Protein AF-A0A835LVL7-F1 (afdb_monomer_lite)

Radius of gyration: 18.54 Å; chains: 1; bounding box: 40×25×51 Å

Organism: NCBI:txid261450

InterPro domains:
  IPR001353 Proteasome, subunit alpha/beta [PF00227] (37-84)
  IPR023333 Proteasome B-type subunit [PTHR32194] (37-90)
  IPR029055 Nucleophile aminohydrolases, N-terminal [G3DSA:3.60.20.10] (34-91)
  IPR029055 Nucleophile aminohydrolases, N-terminal [SSF56235] (37-112)

pLDDT: mean 74.03, std 12.4, range [44.97, 89.38]

Foldseek 3Di:
DLVVQDQADPVRLVVVLVVCVVVVVVVVNVVNVVLVVLADDDDDQQWADDVVHTPTRGHDQWADDDVFKIKGWDDHPPPPVPVVDDFQTWMWIWGAGSVGIWIWIQGRVGDIDTPD

Structure (mmCIF, N/CA/C/O backbone):
data_AF-A0A835LVL7-F1
#
_entry.id   AF-A0A835LVL7-F1
#
loop_
_atom_site.group_PDB
_atom_site.id
_atom_site.type_symbol
_atom_site.label_atom_id
_atom_site.label_alt_id
_atom_site.label_comp_id
_atom_site.label_asym_id
_atom_site.label_entity_id
_atom_site.label_seq_id
_atom_site.pdbx_PDB_ins_code
_atom_site.Cartn_x
_atom_site.Cartn_y
_atom_site.Cartn_z
_atom_site.occupancy
_atom_site.B_iso_or_equiv
_atom_site.auth_seq_id
_atom_site.auth_comp_id
_atom_site.auth_asym_id
_atom_site.auth_atom_id
_atom_site.pdbx_PDB_model_num
ATOM 1 N N . MET A 1 1 ? -15.060 -4.850 17.312 1.00 51.06 1 MET A N 1
ATOM 2 C CA . MET A 1 1 ? -14.789 -4.374 15.937 1.00 51.06 1 MET A CA 1
ATOM 3 C C . MET A 1 1 ? -13.285 -4.304 15.702 1.00 51.06 1 MET A C 1
ATOM 5 O O . MET A 1 1 ? -12.775 -5.194 15.043 1.00 51.06 1 MET A O 1
ATOM 9 N N . VAL A 1 2 ? -12.563 -3.386 16.357 1.00 44.97 2 VAL A N 1
ATOM 10 C CA . VAL A 1 2 ? -11.089 -3.290 16.269 1.00 44.97 2 VAL A CA 1
ATOM 11 C C . VAL A 1 2 ? -10.389 -4.497 16.924 1.00 44.97 2 VAL A C 1
ATOM 13 O O . VAL A 1 2 ? -9.583 -5.159 16.284 1.00 44.97 2 VAL A O 1
ATOM 16 N N . GLY A 1 3 ? -10.807 -4.909 18.129 1.00 45.88 3 GLY A N 1
ATOM 17 C CA . GLY A 1 3 ? -10.264 -6.098 18.819 1.00 45.88 3 GLY A CA 1
ATOM 18 C C . GLY A 1 3 ? -10.667 -7.472 18.251 1.00 45.88 3 GLY A C 1
ATOM 19 O O . GLY A 1 3 ? -10.288 -8.491 18.812 1.00 45.88 3 GLY A O 1
ATOM 20 N N . LEU A 1 4 ? -11.449 -7.516 17.164 1.00 53.50 4 LEU A N 1
ATOM 21 C CA . LEU A 1 4 ? -11.852 -8.757 16.474 1.00 53.50 4 LEU A CA 1
ATOM 22 C C . LEU A 1 4 ? -11.203 -8.889 15.084 1.00 53.50 4 LEU A C 1
ATOM 24 O O . LEU A 1 4 ? -11.579 -9.771 14.319 1.00 53.50 4 LEU A O 1
ATOM 28 N N . GLY A 1 5 ? -10.274 -7.994 14.728 1.00 51.44 5 GLY A N 1
ATOM 29 C CA . GLY A 1 5 ? -9.622 -8.001 13.415 1.00 51.44 5 GLY A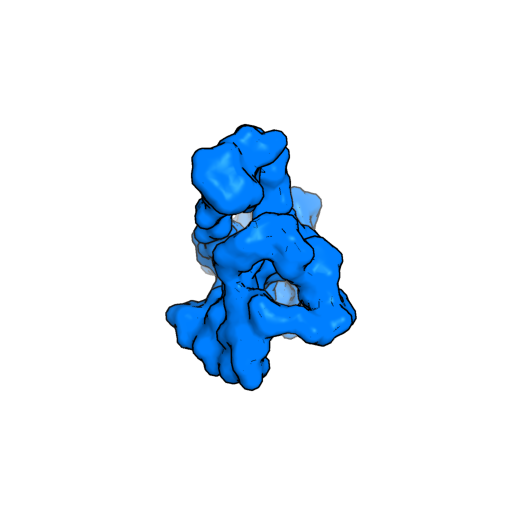 CA 1
ATOM 30 C C . GLY A 1 5 ? -10.497 -7.496 12.259 1.00 51.44 5 GLY A C 1
ATOM 31 O O . GLY A 1 5 ? -10.089 -7.571 11.104 1.00 51.44 5 GLY A O 1
ATOM 32 N N . VAL A 1 6 ? -11.698 -6.978 12.539 1.00 56.41 6 VAL A N 1
ATOM 33 C CA . VAL A 1 6 ? -12.633 -6.494 11.514 1.00 56.41 6 VAL A CA 1
ATOM 34 C C . VAL A 1 6 ? -12.394 -5.006 11.288 1.00 56.41 6 VAL A C 1
ATOM 36 O O . VAL A 1 6 ? -12.772 -4.178 12.124 1.00 56.41 6 VAL A O 1
ATOM 39 N N . LYS A 1 7 ? -11.765 -4.663 10.157 1.00 59.47 7 LYS A N 1
ATOM 40 C CA . LYS A 1 7 ? -11.479 -3.269 9.813 1.00 59.47 7 LYS A CA 1
ATOM 41 C C . LYS A 1 7 ? -12.767 -2.555 9.376 1.00 59.47 7 LYS A C 1
ATOM 43 O O . LYS A 1 7 ? -13.437 -3.037 8.461 1.00 59.47 7 LYS A O 1
ATOM 48 N N . PRO A 1 8 ? -13.129 -1.427 10.009 1.00 67.06 8 PRO A N 1
ATOM 49 C CA . PRO A 1 8 ? -14.250 -0.610 9.570 1.00 67.06 8 PRO A CA 1
ATOM 50 C C . PRO A 1 8 ? -14.043 -0.132 8.126 1.00 67.06 8 PRO A C 1
ATOM 52 O O . PRO A 1 8 ? -12.933 0.245 7.748 1.00 67.06 8 PRO A O 1
ATOM 55 N N . ASP A 1 9 ? -15.102 -0.138 7.321 1.00 69.69 9 ASP A N 1
ATOM 56 C CA . ASP A 1 9 ? -15.105 0.465 5.991 1.00 69.69 9 ASP A CA 1
ATOM 57 C C . ASP A 1 9 ? -15.680 1.893 6.038 1.00 69.69 9 ASP A C 1
ATOM 59 O O . ASP A 1 9 ? -16.065 2.408 7.093 1.00 69.69 9 ASP A O 1
ATOM 63 N N . LYS A 1 10 ? -15.776 2.539 4.871 1.00 70.62 10 LYS A N 1
ATOM 64 C CA . LYS A 1 10 ? -16.328 3.896 4.717 1.00 70.62 10 LYS A CA 1
ATOM 65 C C . LYS A 1 10 ? -17.759 4.081 5.262 1.00 70.62 10 LYS A C 1
ATOM 67 O O . LYS A 1 10 ? -18.168 5.218 5.473 1.00 70.62 10 LYS A O 1
ATOM 72 N N . PHE A 1 11 ? -18.516 3.006 5.477 1.00 75.06 11 PHE A N 1
ATOM 73 C CA . PHE A 1 11 ? -19.856 2.996 6.076 1.00 75.06 11 PHE A CA 1
ATOM 74 C C . PHE A 1 11 ? -19.830 2.616 7.564 1.00 75.06 11 PHE A C 1
ATOM 76 O O . PHE A 1 11 ? -20.657 3.091 8.352 1.00 75.06 11 PHE A O 1
ATOM 83 N N . THR A 1 12 ? -18.849 1.818 7.977 1.00 75.44 12 THR A N 1
ATOM 84 C CA . THR A 1 12 ? -18.642 1.453 9.377 1.00 75.44 12 THR A CA 1
ATOM 85 C C . THR A 1 12 ? -18.112 2.633 10.193 1.00 75.44 12 THR A C 1
ATOM 87 O O . THR A 1 12 ? -18.615 2.861 11.292 1.00 75.44 12 THR A O 1
ATOM 90 N N . TYR A 1 13 ? -17.173 3.435 9.670 1.00 75.00 13 TYR A N 1
ATOM 91 C CA . TYR A 1 13 ? -16.632 4.596 10.399 1.00 75.00 13 TYR A CA 1
ATOM 92 C C . TYR A 1 13 ? -17.716 5.607 10.825 1.00 75.00 13 TYR A C 1
ATOM 94 O O . TYR A 1 13 ? -17.771 5.918 12.015 1.00 75.00 13 TYR A O 1
ATOM 102 N N . PRO A 1 14 ? -18.634 6.073 9.947 1.00 83.00 14 PRO A N 1
ATOM 103 C CA . PRO A 1 14 ? -19.733 6.954 10.355 1.00 83.00 14 PRO A CA 1
ATOM 104 C C . PRO A 1 14 ? -20.609 6.359 11.460 1.00 83.00 14 PRO A C 1
ATOM 106 O O . PRO A 1 14 ? -20.990 7.058 12.397 1.00 83.00 14 PRO A O 1
ATOM 109 N N . SER A 1 15 ? -20.914 5.063 11.362 1.00 82.81 15 SER A N 1
ATOM 110 C CA . SER A 1 15 ? -21.731 4.341 12.343 1.00 82.81 15 SER A CA 1
ATOM 111 C C . SER A 1 15 ? -21.050 4.286 13.714 1.00 82.81 15 SER A C 1
ATOM 113 O O . SER A 1 15 ? -21.687 4.548 14.734 1.00 82.81 15 SER A O 1
ATOM 115 N N . VAL A 1 16 ? -19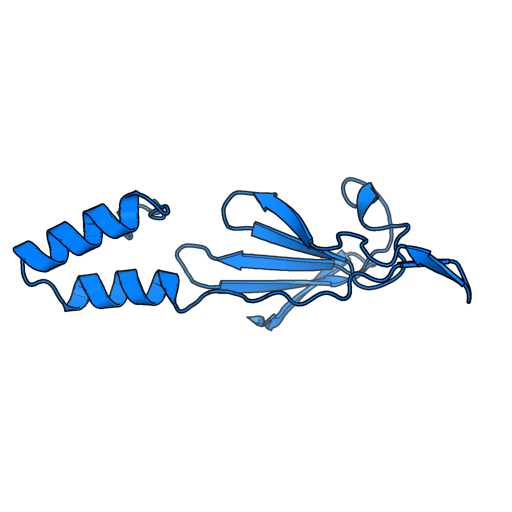.744 4.007 13.732 1.00 82.00 16 VAL A N 1
ATOM 116 C CA . VAL A 1 16 ? -18.928 3.963 14.952 1.00 82.00 16 VAL A CA 1
ATOM 117 C C . VAL A 1 16 ? -18.780 5.351 15.562 1.00 82.00 16 VAL A C 1
ATOM 119 O O . VAL A 1 16 ? -19.045 5.508 16.747 1.00 82.00 16 VAL A O 1
ATOM 122 N N . PHE A 1 17 ? -18.458 6.379 14.773 1.00 81.94 17 PHE A N 1
ATOM 123 C CA . PHE A 1 17 ? -18.361 7.749 15.284 1.00 81.94 17 PHE A CA 1
ATOM 124 C C . PHE A 1 17 ? -19.677 8.255 15.863 1.00 81.94 17 PHE A C 1
ATOM 126 O O . PHE A 1 17 ? -19.677 8.944 16.882 1.00 81.94 17 PHE A O 1
ATOM 133 N N . LYS A 1 18 ? -20.805 7.880 15.250 1.00 84.88 18 LYS A N 1
ATOM 134 C CA . LYS A 1 18 ? -22.128 8.203 15.781 1.00 84.88 18 LYS A CA 1
ATOM 135 C C . LYS A 1 18 ? -22.343 7.568 17.153 1.00 84.88 18 LYS A C 1
ATOM 137 O O . LYS A 1 18 ? -22.785 8.262 18.061 1.00 84.88 18 LYS A O 1
ATOM 142 N N . ALA A 1 19 ? -21.993 6.292 17.316 1.00 86.50 19 ALA A N 1
ATOM 143 C CA . ALA A 1 19 ? -22.063 5.609 18.606 1.00 86.50 19 ALA A CA 1
ATOM 144 C C . ALA A 1 19 ? -21.122 6.246 19.645 1.00 86.50 19 ALA A C 1
ATOM 146 O O . ALA A 1 19 ? -21.574 6.575 20.737 1.00 86.50 19 ALA A O 1
ATOM 147 N N . CYS A 1 20 ? -19.862 6.530 19.289 1.00 85.75 20 CYS A N 1
ATOM 148 C CA . CYS A 1 20 ? -18.913 7.211 20.180 1.00 85.75 20 CYS A CA 1
ATOM 149 C C . CYS A 1 20 ? -19.409 8.600 20.615 1.00 85.75 20 CYS A C 1
ATOM 151 O O . CYS A 1 20 ? -19.150 9.021 21.737 1.00 85.75 20 CYS A O 1
ATOM 153 N N . GLY A 1 21 ? -20.135 9.310 19.745 1.00 85.19 21 GLY A N 1
ATOM 154 C CA . GLY A 1 21 ? -20.752 10.596 20.071 1.00 85.19 21 GLY A CA 1
ATOM 155 C C . GLY A 1 21 ? -21.912 10.489 21.066 1.00 85.19 21 GLY A C 1
ATOM 156 O O . GLY A 1 21 ? -22.054 11.367 21.912 1.00 85.19 21 GLY A O 1
ATOM 157 N N . TYR A 1 22 ? -22.714 9.419 20.996 1.00 89.06 22 TYR A N 1
ATOM 158 C CA . TYR A 1 22 ? -23.795 9.158 21.958 1.00 89.06 22 TYR A CA 1
ATOM 159 C C . TYR A 1 22 ? -23.271 8.678 23.315 1.00 89.06 22 TYR A C 1
ATOM 161 O O . TYR A 1 22 ? -23.744 9.144 24.347 1.00 89.06 22 TYR A O 1
ATOM 169 N N . GLU A 1 23 ? -22.278 7.789 23.310 1.00 89.38 23 GLU A N 1
ATOM 170 C CA . GLU A 1 23 ? -21.672 7.222 24.523 1.00 89.38 23 GLU A CA 1
ATOM 171 C C . GLU A 1 23 ? -20.629 8.159 25.166 1.00 89.38 23 GLU A C 1
ATOM 173 O O . GLU A 1 23 ? -20.110 7.866 26.239 1.00 89.38 23 GLU A O 1
ATOM 178 N N . LEU A 1 24 ? -20.307 9.289 24.514 1.00 85.81 24 LEU A N 1
ATOM 179 C CA . LEU A 1 24 ? -19.237 10.226 24.894 1.00 85.81 24 LEU A CA 1
ATOM 180 C C . LEU A 1 24 ? -17.848 9.568 25.027 1.00 85.81 24 LEU A C 1
ATOM 182 O O . LEU A 1 24 ? -16.948 10.114 25.672 1.00 85.81 24 LEU A O 1
ATOM 186 N N . ASP A 1 25 ? -17.637 8.428 24.367 1.00 86.81 25 ASP A N 1
ATOM 187 C CA . ASP A 1 25 ? -16.365 7.707 24.355 1.00 86.81 25 ASP A CA 1
ATOM 188 C C . ASP A 1 25 ? -15.397 8.309 23.323 1.00 86.81 25 ASP A C 1
ATOM 190 O O . ASP A 1 25 ? -15.131 7.782 22.236 1.00 86.81 25 ASP A O 1
ATOM 194 N N . LEU A 1 26 ? -14.874 9.483 23.675 1.00 82.56 26 LEU A N 1
ATOM 195 C CA . LEU A 1 26 ? -13.885 10.210 22.880 1.00 82.56 26 LEU A CA 1
ATOM 196 C C . LEU A 1 26 ? -12.547 9.469 22.779 1.00 82.56 26 LEU A C 1
ATOM 198 O O . LEU A 1 26 ? -11.807 9.692 21.822 1.00 82.56 26 LEU A O 1
ATOM 202 N N . SER A 1 27 ? -12.221 8.618 23.751 1.00 80.38 27 SER A N 1
ATOM 203 C CA . SER A 1 27 ? -10.978 7.844 23.764 1.00 80.38 27 SER A CA 1
ATOM 204 C C . SER A 1 27 ? -10.990 6.812 22.641 1.00 80.38 27 SER A C 1
ATOM 206 O O . SER A 1 27 ? -10.101 6.823 21.790 1.00 80.38 27 SER A O 1
ATOM 208 N N . PHE A 1 28 ? -12.051 6.003 22.566 1.00 81.38 28 PHE A N 1
ATOM 209 C CA . PHE A 1 28 ? -12.228 5.039 21.483 1.00 81.38 28 PHE A CA 1
ATOM 210 C C . PHE A 1 28 ? -12.457 5.729 20.131 1.00 81.38 28 PHE A C 1
ATOM 212 O O . PHE A 1 28 ? -11.902 5.314 19.115 1.00 81.38 28 PHE A O 1
ATOM 219 N N . GLY A 1 29 ? -13.206 6.840 20.109 1.00 79.19 29 GLY A N 1
ATOM 220 C CA . GLY A 1 29 ? -13.382 7.652 18.902 1.00 79.19 29 GLY A CA 1
ATOM 221 C C . GLY A 1 29 ? -12.057 8.155 18.313 1.00 79.19 29 GLY A C 1
ATOM 222 O O . GLY A 1 29 ? -11.861 8.082 17.102 1.00 79.19 29 GLY A O 1
ATOM 223 N N . LYS A 1 30 ? -11.117 8.607 19.154 1.00 76.56 30 LYS A N 1
ATOM 224 C CA . LYS A 1 30 ? -9.772 9.016 18.716 1.00 76.56 30 LYS A CA 1
ATOM 225 C C . LYS A 1 30 ? -8.951 7.853 18.175 1.00 76.56 30 LYS A C 1
ATOM 227 O O . LYS A 1 30 ? -8.236 8.043 17.202 1.00 76.56 30 LYS A O 1
ATOM 232 N N . GLU A 1 31 ? -9.058 6.668 18.767 1.00 74.56 31 GLU A N 1
ATOM 233 C CA . GLU A 1 31 ? -8.350 5.475 18.291 1.00 74.56 31 GLU A CA 1
ATOM 234 C C . GLU A 1 31 ? -8.822 5.062 16.890 1.00 74.56 31 GLU A C 1
ATOM 236 O O . GLU A 1 31 ? -8.013 4.837 15.993 1.00 74.56 31 GLU A O 1
ATOM 241 N N . VAL A 1 32 ? -10.138 5.083 16.666 1.00 73.94 32 VAL A N 1
ATOM 242 C CA . VAL A 1 32 ? -10.746 4.823 15.353 1.00 73.94 32 VAL A CA 1
ATOM 243 C C . VAL A 1 32 ? -10.391 5.913 14.337 1.00 73.94 32 VAL A C 1
ATOM 245 O O . VAL A 1 32 ? -10.123 5.600 13.179 1.00 73.94 32 VAL A O 1
ATOM 248 N N . HIS A 1 33 ? -10.358 7.182 14.756 1.00 73.50 33 HIS A N 1
ATOM 249 C CA . HIS A 1 33 ? -9.909 8.303 13.920 1.00 73.50 33 HIS A CA 1
ATOM 250 C C . HI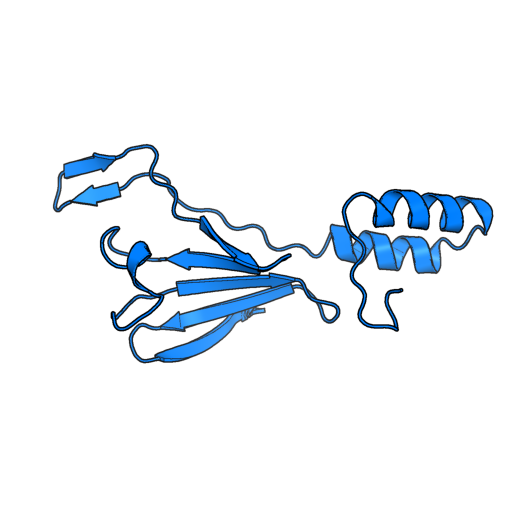S A 1 33 ? -8.445 8.158 13.510 1.00 73.50 33 HIS A C 1
ATOM 252 O O . HIS A 1 33 ? -8.097 8.398 12.356 1.00 73.50 33 HIS A O 1
ATOM 258 N N . LYS A 1 34 ? -7.600 7.667 14.417 1.00 65.94 34 LYS A N 1
ATOM 259 C CA . LYS A 1 34 ? -6.192 7.400 14.137 1.00 65.94 34 LYS A CA 1
ATOM 260 C C . LYS A 1 34 ? -6.008 6.356 13.034 1.00 65.94 34 LYS A C 1
ATOM 262 O O . LYS A 1 34 ? -5.157 6.529 12.176 1.00 65.94 34 LYS A O 1
ATOM 267 N N . CYS A 1 35 ? -6.868 5.336 12.969 1.00 64.19 35 CYS A N 1
ATOM 268 C CA . CYS A 1 35 ? -6.866 4.367 11.865 1.00 64.19 35 CYS A CA 1
ATOM 269 C C . CYS A 1 35 ? -7.181 4.984 10.486 1.00 64.19 35 CYS A C 1
ATOM 271 O O . CYS A 1 35 ? -6.933 4.337 9.467 1.00 64.19 35 CYS A O 1
ATOM 273 N N . ILE A 1 36 ? -7.760 6.190 10.448 1.00 67.00 36 ILE A N 1
ATOM 274 C CA . ILE A 1 36 ? -8.035 6.952 9.223 1.00 67.00 36 ILE A CA 1
ATOM 275 C C . ILE A 1 36 ? -6.862 7.889 8.900 1.00 67.00 36 ILE A C 1
ATOM 277 O O . ILE A 1 36 ? -6.533 8.060 7.728 1.00 67.00 36 ILE A O 1
ATOM 281 N N . GLU A 1 37 ? -6.232 8.481 9.918 1.00 64.50 37 GLU A N 1
ATOM 282 C CA . GLU A 1 37 ? -5.096 9.400 9.755 1.00 64.50 37 GLU A CA 1
ATOM 283 C C . GLU A 1 37 ? -3.753 8.686 9.509 1.00 64.50 37 GLU A C 1
ATOM 285 O O . GLU A 1 37 ? -2.947 9.190 8.730 1.00 64.50 37 GLU A O 1
ATOM 290 N N . ASP A 1 38 ? -3.530 7.493 10.077 1.00 66.19 38 ASP A N 1
ATOM 291 C CA . ASP A 1 38 ? -2.307 6.678 9.922 1.00 66.19 38 ASP A CA 1
ATOM 292 C C . ASP A 1 38 ? -2.295 5.887 8.585 1.00 66.19 38 ASP A C 1
ATOM 294 O O . ASP A 1 38 ? -2.001 4.690 8.528 1.00 66.19 38 ASP A O 1
ATOM 298 N N . GLY A 1 39 ? -2.682 6.542 7.488 1.00 70.19 39 GLY A N 1
ATOM 299 C CA . GLY A 1 39 ? -2.706 5.965 6.142 1.00 70.19 39 GLY A CA 1
ATOM 300 C C . GLY A 1 39 ? -1.366 6.056 5.401 1.00 70.19 39 GLY A C 1
ATOM 301 O O . GLY A 1 39 ? -0.479 6.826 5.761 1.00 70.19 39 GLY A O 1
ATOM 302 N N . ILE A 1 40 ? -1.235 5.305 4.301 1.00 77.38 40 ILE A N 1
ATOM 303 C CA . ILE A 1 40 ? -0.103 5.421 3.366 1.00 77.38 40 ILE A CA 1
ATOM 304 C C . ILE A 1 40 ? -0.534 6.242 2.151 1.00 77.38 40 ILE A C 1
ATOM 306 O O . ILE A 1 40 ? -1.567 5.964 1.542 1.00 77.38 40 ILE A O 1
ATOM 310 N N . ILE A 1 41 ? 0.289 7.220 1.766 1.00 82.06 41 ILE A N 1
ATOM 311 C CA . ILE A 1 41 ? 0.123 7.981 0.525 1.00 82.06 41 ILE A CA 1
ATOM 312 C C . ILE A 1 41 ? 1.154 7.489 -0.491 1.00 82.06 41 ILE A C 1
ATOM 314 O O . ILE A 1 41 ? 2.358 7.614 -0.275 1.00 82.06 41 ILE A O 1
ATOM 318 N N . LEU A 1 42 ? 0.674 6.963 -1.619 1.00 78.38 42 LEU A N 1
ATOM 319 C CA . LEU A 1 42 ? 1.508 6.575 -2.754 1.00 78.38 42 LEU A CA 1
ATOM 320 C C . LEU A 1 42 ? 1.442 7.638 -3.850 1.00 78.38 42 LEU A C 1
ATOM 322 O O . LEU A 1 42 ? 0.368 7.947 -4.364 1.00 78.38 42 LEU A O 1
ATOM 326 N N . GLY A 1 43 ? 2.600 8.176 -4.228 1.00 82.31 43 GLY A N 1
ATOM 327 C CA . GLY A 1 43 ? 2.744 9.073 -5.372 1.00 82.31 43 GLY A CA 1
ATOM 328 C C . GLY A 1 43 ? 3.504 8.388 -6.502 1.00 82.31 43 GLY A C 1
ATOM 329 O O . GLY A 1 43 ? 4.637 7.954 -6.301 1.00 82.31 43 GLY A O 1
ATOM 330 N N . VAL A 1 44 ? 2.906 8.320 -7.694 1.00 82.06 44 VAL A N 1
ATOM 331 C CA . VAL A 1 44 ? 3.562 7.803 -8.905 1.00 82.06 44 VAL A CA 1
ATOM 332 C C . VAL A 1 44 ? 3.463 8.808 -10.048 1.00 82.06 44 VAL A C 1
ATOM 334 O O . VAL A 1 44 ? 2.473 9.524 -10.180 1.00 82.06 44 VAL A O 1
ATOM 337 N N . ASP A 1 45 ? 4.490 8.849 -10.896 1.00 84.62 45 ASP A N 1
ATOM 338 C CA . ASP A 1 45 ? 4.427 9.558 -12.178 1.00 84.62 45 ASP A CA 1
ATOM 339 C C . ASP A 1 45 ? 3.586 8.749 -13.172 1.00 84.62 45 ASP A C 1
ATOM 341 O O . ASP A 1 45 ? 3.795 7.543 -13.309 1.00 84.62 45 ASP A O 1
ATOM 345 N N . THR A 1 46 ? 2.692 9.398 -13.913 1.00 81.00 46 THR A N 1
ATOM 346 C CA . THR A 1 46 ? 1.829 8.760 -14.920 1.00 81.00 46 THR A CA 1
ATOM 347 C C . THR A 1 46 ? 2.489 8.644 -16.295 1.00 81.00 46 THR A C 1
ATOM 349 O O . THR A 1 46 ? 1.918 8.078 -17.223 1.00 81.00 46 THR A O 1
ATOM 352 N N . ARG A 1 47 ? 3.707 9.163 -16.483 1.00 82.69 47 ARG A N 1
ATOM 353 C CA . ARG A 1 47 ? 4.406 9.080 -17.773 1.00 82.69 47 ARG A CA 1
ATOM 354 C C . ARG A 1 47 ? 5.042 7.710 -18.004 1.00 82.69 47 ARG A C 1
ATOM 356 O O . ARG A 1 47 ? 5.863 7.261 -17.205 1.00 82.69 47 ARG A O 1
ATOM 363 N N . ALA A 1 48 ? 4.752 7.077 -19.132 1.00 81.44 48 ALA A N 1
ATOM 364 C CA . ALA A 1 48 ? 5.467 5.909 -19.634 1.00 81.44 48 ALA A CA 1
ATOM 365 C C . ALA A 1 48 ? 6.400 6.298 -20.790 1.00 81.44 48 ALA A C 1
ATOM 367 O O . ALA A 1 48 ? 6.060 7.127 -21.640 1.00 81.44 48 ALA A O 1
ATOM 368 N N . ILE A 1 49 ? 7.584 5.686 -20.819 1.00 77.38 49 ILE A N 1
ATOM 369 C CA . ILE A 1 49 ? 8.588 5.880 -21.869 1.00 77.38 49 ILE A CA 1
ATOM 370 C C . ILE A 1 49 ? 8.987 4.534 -22.474 1.00 77.38 49 ILE A C 1
ATOM 372 O O . ILE A 1 49 ? 9.115 3.546 -21.750 1.00 77.38 49 ILE A O 1
ATOM 376 N N . GLU A 1 50 ? 9.227 4.516 -23.781 1.00 79.31 50 GLU A N 1
ATOM 377 C CA . GLU A 1 50 ? 9.876 3.419 -24.495 1.00 79.31 50 GLU A CA 1
ATOM 378 C C . GLU A 1 50 ? 11.142 3.969 -25.158 1.00 79.31 50 GLU A C 1
ATOM 380 O O . GLU A 1 50 ? 11.097 4.821 -26.051 1.00 79.31 50 GLU A O 1
ATOM 385 N N . GLY A 1 51 ? 12.301 3.556 -24.643 1.00 75.69 51 GLY A N 1
ATOM 386 C CA . GLY A 1 51 ? 13.563 4.212 -24.977 1.00 75.69 51 GLY A CA 1
ATOM 387 C C . GLY A 1 51 ? 13.503 5.718 -24.658 1.00 75.69 51 GLY A C 1
ATOM 388 O O . GLY A 1 51 ? 13.080 6.089 -23.562 1.00 75.69 51 GLY A O 1
ATOM 389 N N . PRO A 1 52 ? 13.920 6.607 -25.577 1.00 82.19 52 PRO A N 1
ATOM 390 C CA . PRO A 1 52 ? 13.870 8.053 -25.359 1.00 82.19 52 PRO A CA 1
ATOM 391 C C . PRO A 1 52 ? 12.479 8.677 -25.596 1.00 82.19 52 PRO A C 1
ATOM 393 O O . PRO A 1 52 ? 12.336 9.892 -25.463 1.00 82.19 52 PRO A O 1
ATOM 396 N N . ILE A 1 53 ? 11.465 7.895 -25.981 1.00 83.69 53 ILE A N 1
ATOM 397 C CA . ILE A 1 53 ? 10.170 8.404 -26.455 1.00 83.69 53 ILE A CA 1
ATOM 398 C C . ILE A 1 53 ? 9.109 8.255 -25.362 1.00 83.69 53 ILE A C 1
ATOM 400 O O . ILE A 1 53 ? 8.997 7.206 -24.735 1.00 83.69 53 ILE A O 1
ATOM 404 N N . VAL A 1 54 ? 8.296 9.295 -25.151 1.00 85.19 54 VAL A N 1
ATOM 405 C CA . VAL A 1 54 ? 7.104 9.220 -24.290 1.00 85.19 54 VAL A CA 1
ATOM 406 C C . VAL A 1 54 ? 5.986 8.527 -25.058 1.00 85.19 54 VAL A C 1
ATOM 408 O O . VAL A 1 54 ? 5.485 9.082 -26.034 1.00 85.19 54 VAL A O 1
ATOM 411 N N . VAL A 1 55 ? 5.601 7.339 -24.601 1.00 85.62 55 VAL A N 1
ATOM 412 C CA . VAL A 1 55 ? 4.565 6.517 -25.244 1.00 85.62 55 VAL A CA 1
ATOM 413 C C . VAL A 1 55 ? 3.184 6.753 -24.648 1.00 85.62 55 VAL A C 1
ATOM 415 O O . VAL A 1 55 ? 2.196 6.730 -25.373 1.00 85.62 55 VAL A O 1
ATOM 418 N N . ASP A 1 56 ? 3.116 7.063 -23.353 1.00 81.81 56 ASP A N 1
ATOM 419 C CA . ASP A 1 56 ? 1.870 7.392 -22.667 1.00 81.81 56 ASP A CA 1
ATOM 420 C C . ASP A 1 56 ? 2.126 8.472 -21.608 1.00 81.81 56 ASP A C 1
ATOM 422 O O . ASP A 1 56 ? 3.143 8.465 -20.912 1.00 81.81 56 ASP A O 1
ATOM 426 N N . LYS A 1 57 ? 1.220 9.440 -21.500 1.00 85.38 57 LYS A N 1
ATOM 427 C CA . LYS A 1 57 ? 1.267 10.504 -20.486 1.00 85.38 57 LYS A CA 1
ATOM 428 C C . LYS A 1 57 ? 0.372 10.195 -19.280 1.00 85.38 57 LYS A C 1
ATOM 430 O O . LYS A 1 57 ? 0.488 10.887 -18.270 1.00 85.38 57 LYS A O 1
ATOM 435 N N . ASN A 1 58 ? -0.505 9.199 -19.392 1.00 85.25 58 ASN A N 1
ATOM 436 C CA . ASN A 1 58 ? -1.534 8.865 -18.415 1.00 85.25 58 ASN A CA 1
ATOM 437 C C . ASN A 1 58 ? -1.568 7.360 -18.081 1.00 85.25 58 ASN A C 1
ATOM 439 O O . ASN A 1 58 ? -2.635 6.781 -17.907 1.00 85.25 58 ASN A O 1
ATOM 443 N N . CYS A 1 59 ? -0.396 6.737 -17.991 1.00 78.44 59 CYS A N 1
ATOM 444 C CA . CYS A 1 59 ? -0.237 5.345 -17.591 1.00 78.44 59 CYS A CA 1
ATOM 445 C C . CYS A 1 59 ? -0.502 5.185 -16.085 1.00 78.44 59 CYS A C 1
ATOM 447 O O . CYS A 1 59 ? 0.098 5.881 -15.256 1.00 78.44 59 CYS A O 1
ATOM 449 N N . GLU A 1 60 ? -1.383 4.252 -15.730 1.00 80.88 60 GLU A N 1
ATOM 450 C CA . GLU A 1 60 ? -1.659 3.876 -14.344 1.00 80.88 60 GLU A CA 1
ATOM 451 C C . GLU A 1 60 ? -0.559 2.941 -13.829 1.00 80.88 60 GLU A C 1
ATOM 453 O O . GLU A 1 60 ? -0.283 1.900 -14.418 1.00 80.88 60 GLU A O 1
ATOM 458 N N . LYS A 1 61 ? 0.097 3.325 -12.729 1.00 76.88 61 LYS A N 1
ATOM 459 C CA . LYS A 1 61 ? 1.185 2.536 -12.112 1.00 76.88 61 LYS A CA 1
ATOM 460 C C . LYS A 1 61 ? 0.893 2.115 -10.676 1.00 76.88 61 LYS A C 1
ATOM 462 O O . LYS A 1 61 ? 1.755 1.522 -10.032 1.00 76.88 61 LYS A O 1
ATOM 467 N N . ILE A 1 62 ? -0.288 2.476 -10.172 1.00 82.19 62 ILE A N 1
ATOM 468 C CA . ILE A 1 62 ? -0.812 2.010 -8.892 1.00 82.19 62 ILE A CA 1
ATOM 469 C C . ILE A 1 62 ? -1.785 0.885 -9.216 1.00 82.19 62 ILE A C 1
ATOM 471 O O . ILE A 1 62 ? -2.816 1.122 -9.838 1.00 82.19 62 ILE A O 1
ATOM 475 N N . HIS A 1 63 ? -1.472 -0.324 -8.773 1.00 83.38 63 HIS A N 1
ATOM 476 C CA . HIS A 1 63 ? -2.305 -1.495 -8.993 1.00 83.38 63 HIS A CA 1
ATOM 477 C C . HIS A 1 63 ? -2.995 -1.888 -7.687 1.00 83.38 63 HIS A C 1
ATOM 479 O O . HIS A 1 63 ? -2.391 -1.931 -6.610 1.00 83.38 63 HIS A O 1
ATOM 485 N N . TYR A 1 64 ? -4.290 -2.168 -7.786 1.00 80.81 64 TYR A N 1
ATOM 486 C CA . TYR A 1 64 ? -5.081 -2.699 -6.684 1.00 80.81 64 TYR A CA 1
ATOM 487 C C . TYR A 1 64 ? -4.797 -4.193 -6.515 1.00 80.81 64 TYR A C 1
ATOM 489 O O . TYR A 1 64 ? -4.884 -4.946 -7.484 1.00 80.81 64 TYR A O 1
ATOM 497 N N . MET A 1 65 ? -4.503 -4.629 -5.288 1.00 80.75 65 MET A N 1
ATOM 498 C CA . MET A 1 65 ? -4.305 -6.052 -4.985 1.00 80.75 65 MET A CA 1
ATOM 499 C C . MET A 1 65 ? -5.420 -6.615 -4.104 1.00 80.75 65 MET A C 1
ATOM 501 O O . MET A 1 65 ? -5.941 -7.692 -4.384 1.00 80.75 65 MET A O 1
ATOM 505 N N . ALA A 1 66 ? -5.788 -5.903 -3.037 1.00 77.75 66 ALA A N 1
ATOM 506 C CA . ALA A 1 66 ? -6.798 -6.343 -2.077 1.00 77.75 66 ALA A CA 1
ATOM 507 C C . ALA A 1 66 ? -7.381 -5.146 -1.299 1.00 77.75 66 ALA A C 1
ATOM 509 O O . ALA A 1 66 ? -6.848 -4.035 -1.385 1.00 77.75 66 ALA A O 1
ATOM 510 N N . PRO A 1 67 ? -8.459 -5.325 -0.508 1.00 72.12 67 PRO A N 1
ATOM 511 C CA . PRO A 1 67 ? -8.963 -4.270 0.366 1.00 72.12 67 PRO A CA 1
ATOM 512 C C . PRO A 1 67 ? -7.857 -3.761 1.302 1.00 72.12 67 PRO A C 1
ATOM 514 O O . PRO A 1 67 ? -7.349 -4.510 2.131 1.00 72.12 67 PRO A O 1
ATOM 517 N N . ASN A 1 68 ? -7.511 -2.476 1.175 1.00 75.62 68 ASN A N 1
ATOM 518 C CA . ASN A 1 68 ? -6.412 -1.806 1.886 1.00 75.62 68 ASN A CA 1
ATOM 519 C C . ASN A 1 68 ? -4.988 -2.221 1.473 1.00 75.62 68 ASN A C 1
ATOM 521 O O . ASN A 1 68 ? -4.072 -1.946 2.242 1.00 75.62 68 ASN A O 1
ATOM 525 N N . ILE A 1 69 ? -4.784 -2.852 0.308 1.00 82.19 69 ILE A N 1
ATOM 526 C CA . ILE A 1 69 ? -3.454 -3.207 -0.215 1.00 82.19 69 ILE A CA 1
ATOM 527 C C . ILE A 1 69 ? -3.320 -2.758 -1.674 1.00 82.19 69 ILE A C 1
ATOM 529 O O . ILE A 1 69 ? -4.098 -3.162 -2.544 1.00 82.19 69 ILE A O 1
ATOM 533 N N . TYR A 1 70 ? -2.287 -1.962 -1.935 1.00 85.31 70 TYR A N 1
ATOM 534 C CA . TYR A 1 70 ? -1.935 -1.421 -3.245 1.00 85.31 70 TYR A CA 1
ATOM 535 C C . TYR A 1 70 ? -0.453 -1.642 -3.526 1.00 85.31 70 TYR A C 1
ATOM 537 O O . TYR A 1 70 ? 0.372 -1.576 -2.611 1.00 85.31 70 TYR A O 1
ATOM 545 N N . CYS A 1 71 ? -0.099 -1.854 -4.790 1.00 84.94 71 CYS A N 1
ATOM 546 C CA . CYS A 1 71 ? 1.294 -1.954 -5.205 1.00 84.94 71 CYS A CA 1
ATOM 547 C C . CYS A 1 71 ? 1.627 -0.985 -6.337 1.00 84.94 71 CYS A C 1
ATOM 549 O O . CYS A 1 71 ? 0.773 -0.617 -7.139 1.00 84.94 71 CYS A O 1
ATOM 551 N N . CYS A 1 72 ? 2.886 -0.560 -6.389 1.00 82.62 72 CYS A N 1
ATOM 552 C CA . CYS A 1 72 ? 3.420 0.274 -7.456 1.00 82.62 72 CYS A CA 1
ATOM 553 C C . CYS A 1 72 ? 4.739 -0.309 -7.952 1.00 82.62 72 CYS A C 1
ATOM 555 O O . CYS A 1 72 ? 5.610 -0.648 -7.153 1.00 82.62 72 CYS A O 1
ATOM 557 N N . GLY A 1 73 ? 4.913 -0.403 -9.267 1.00 73.38 73 GLY A N 1
ATOM 558 C CA . GLY A 1 73 ? 6.182 -0.822 -9.862 1.00 73.38 73 GLY A CA 1
ATOM 559 C C . GLY A 1 73 ? 7.125 0.361 -10.072 1.00 73.38 73 GLY A C 1
ATOM 560 O O . GLY A 1 73 ? 6.740 1.372 -10.663 1.00 73.38 73 GLY A O 1
ATOM 561 N N . ALA A 1 74 ? 8.382 0.226 -9.650 1.00 65.19 74 ALA A N 1
ATOM 562 C CA . ALA A 1 74 ? 9.446 1.154 -10.002 1.00 65.19 74 ALA A CA 1
ATOM 563 C C . ALA A 1 74 ? 10.283 0.563 -11.149 1.00 65.19 74 ALA A C 1
ATOM 565 O O . ALA A 1 74 ? 10.947 -0.459 -10.985 1.00 65.19 74 ALA A O 1
ATOM 566 N N . ARG A 1 75 ? 10.309 1.289 -12.278 1.00 57.31 75 ARG A N 1
ATOM 567 C CA . ARG A 1 75 ? 11.143 1.078 -13.483 1.00 57.31 75 ARG A CA 1
ATOM 568 C C . ARG A 1 75 ? 10.557 0.140 -14.560 1.00 57.31 75 ARG A C 1
ATOM 570 O O . ARG A 1 75 ? 10.251 -1.014 -14.310 1.00 57.31 75 ARG A O 1
ATOM 577 N N . ILE A 1 76 ? 10.527 0.687 -15.786 1.00 51.06 76 ILE A N 1
ATOM 578 C CA . ILE A 1 76 ? 10.148 0.108 -17.093 1.00 51.06 76 ILE A CA 1
ATOM 579 C C . ILE A 1 76 ? 8.722 -0.457 -17.118 1.00 51.06 76 ILE A C 1
ATOM 581 O O . ILE A 1 76 ? 8.451 -1.564 -16.668 1.00 51.06 76 ILE A O 1
ATOM 585 N N . ALA A 1 77 ? 7.831 0.320 -17.738 1.00 48.53 77 ALA A N 1
ATOM 586 C CA . ALA A 1 77 ? 6.402 0.078 -17.948 1.00 48.53 77 ALA A CA 1
ATOM 587 C C . ALA A 1 77 ? 6.025 -1.272 -18.606 1.00 48.53 77 ALA A C 1
ATOM 589 O O . ALA A 1 77 ? 4.850 -1.529 -18.818 1.00 48.53 77 ALA A O 1
ATOM 590 N N . ALA A 1 78 ? 6.991 -2.137 -18.920 1.00 48.06 78 ALA A N 1
ATOM 591 C CA . ALA A 1 78 ? 6.759 -3.436 -19.540 1.00 48.06 78 ALA A CA 1
ATOM 592 C C . ALA A 1 78 ? 6.612 -4.595 -18.537 1.00 48.0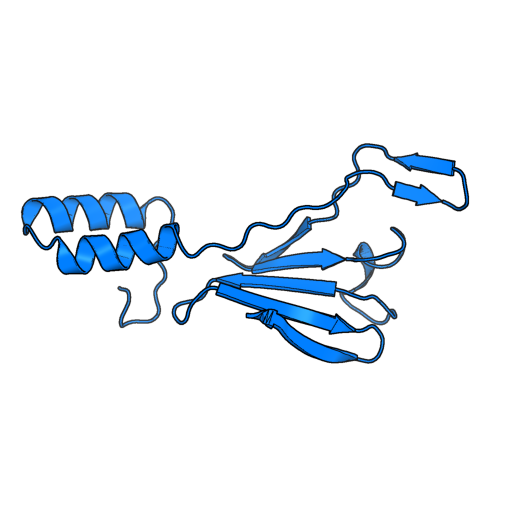6 78 ALA A C 1
ATOM 594 O O . ALA A 1 78 ? 6.079 -5.634 -18.911 1.00 48.06 78 ALA A O 1
ATOM 595 N N . ASN A 1 79 ? 7.067 -4.450 -17.282 1.00 48.22 79 ASN A N 1
ATOM 596 C CA . ASN A 1 79 ? 7.145 -5.604 -16.376 1.00 48.22 79 ASN A CA 1
ATOM 597 C C . ASN A 1 79 ? 6.089 -5.635 -15.267 1.00 48.22 79 ASN A C 1
ATOM 599 O O . ASN A 1 79 ? 5.823 -6.724 -14.776 1.00 48.22 79 ASN A O 1
ATOM 603 N N . THR A 1 80 ? 5.473 -4.515 -14.869 1.00 49.34 80 THR A N 1
ATOM 604 C CA . THR A 1 80 ? 4.565 -4.507 -13.701 1.00 49.34 80 THR A CA 1
ATOM 605 C C . THR A 1 80 ? 3.235 -5.217 -13.962 1.00 49.34 80 THR A C 1
ATOM 607 O O . THR A 1 80 ? 2.761 -5.941 -13.091 1.00 49.34 80 THR A O 1
ATOM 610 N N . GLU A 1 81 ? 2.682 -5.110 -15.174 1.00 50.53 81 GLU A N 1
ATOM 611 C CA . GLU A 1 81 ? 1.432 -5.791 -15.567 1.00 50.53 81 GLU A CA 1
ATOM 612 C C . GLU A 1 81 ? 1.550 -7.330 -15.500 1.00 50.53 81 GLU A C 1
ATOM 614 O O . GLU A 1 81 ? 0.557 -8.030 -15.320 1.00 50.53 81 GLU A O 1
ATOM 619 N N . ALA A 1 82 ? 2.774 -7.868 -15.598 1.00 50.62 82 ALA A N 1
ATOM 620 C CA . ALA A 1 82 ? 3.058 -9.305 -15.600 1.00 50.62 82 ALA A CA 1
ATOM 621 C C . ALA A 1 82 ? 3.612 -9.845 -14.262 1.00 50.62 82 ALA A C 1
ATOM 623 O O . ALA A 1 82 ? 3.952 -11.028 -14.176 1.00 50.62 82 ALA A O 1
ATOM 624 N N . VAL A 1 83 ? 3.713 -9.028 -13.199 1.00 50.41 83 VAL A N 1
ATOM 625 C CA . VAL A 1 83 ? 4.303 -9.448 -11.902 1.00 50.41 83 VAL A CA 1
ATOM 626 C C . VAL A 1 83 ? 3.503 -10.545 -11.184 1.00 50.41 83 VAL A C 1
ATOM 628 O O . VAL A 1 83 ? 3.996 -11.151 -10.235 1.00 50.41 83 VAL A O 1
ATOM 631 N N . THR A 1 84 ? 2.332 -10.938 -11.682 1.00 50.78 84 THR A N 1
ATOM 632 C CA . THR A 1 84 ? 1.689 -12.176 -11.222 1.00 50.78 84 THR A CA 1
ATOM 633 C C . THR A 1 84 ? 2.437 -13.458 -11.627 1.00 50.78 84 THR A C 1
ATOM 635 O O . THR A 1 84 ? 2.081 -14.519 -11.117 1.00 50.78 84 THR A O 1
ATOM 638 N N . GLY A 1 85 ? 3.519 -13.411 -12.427 1.00 48.41 85 GLY A N 1
ATOM 639 C CA . GLY A 1 85 ? 4.398 -14.582 -12.543 1.00 48.41 85 GLY A CA 1
ATOM 640 C C . GLY A 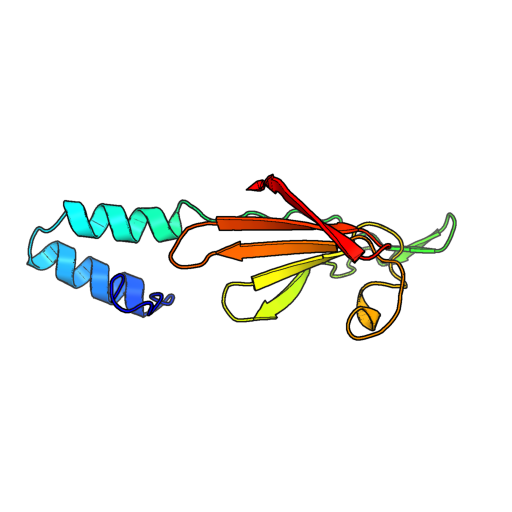1 85 ? 5.646 -14.486 -13.428 1.00 48.41 85 GLY A C 1
ATOM 641 O O . GLY A 1 85 ? 5.577 -14.903 -14.570 1.00 48.41 85 GLY A O 1
ATOM 642 N N . HIS A 1 86 ? 6.813 -14.148 -12.848 1.00 46.31 86 HIS A N 1
ATOM 643 C CA . HIS A 1 86 ? 8.188 -14.463 -13.336 1.00 46.31 86 HIS A CA 1
ATOM 644 C C . HIS A 1 86 ? 9.106 -13.348 -13.883 1.00 46.31 86 HIS A C 1
ATOM 646 O O . HIS A 1 86 ? 10.065 -13.671 -14.587 1.00 46.31 86 HIS A O 1
ATOM 652 N N . VAL A 1 87 ? 8.953 -12.065 -13.530 1.00 53.16 87 VAL A N 1
ATOM 653 C CA . VAL A 1 87 ? 9.918 -11.049 -14.009 1.00 53.16 87 VAL A CA 1
ATOM 654 C C . VAL A 1 87 ? 10.527 -10.186 -12.904 1.00 53.16 87 VAL A C 1
ATOM 656 O O . VAL A 1 87 ? 9.848 -9.716 -11.999 1.00 53.16 87 VAL A O 1
ATOM 659 N N . SER A 1 88 ? 11.843 -9.982 -13.038 1.00 56.69 88 SER A N 1
ATOM 660 C CA . SER A 1 88 ? 12.713 -9.050 -12.313 1.00 56.69 88 SER A CA 1
ATOM 661 C C . SER A 1 88 ? 12.119 -7.629 -12.319 1.00 56.69 88 SER A C 1
ATOM 663 O O . SER A 1 88 ? 12.394 -6.825 -13.213 1.00 56.69 88 SER A O 1
ATOM 665 N N . ALA A 1 89 ? 11.279 -7.329 -11.329 1.00 64.19 89 ALA A N 1
ATOM 666 C CA . ALA A 1 89 ? 10.657 -6.027 -11.111 1.00 64.19 89 ALA A CA 1
ATOM 667 C C . ALA A 1 89 ? 10.879 -5.579 -9.663 1.00 64.19 89 ALA A C 1
ATOM 669 O O . ALA A 1 89 ? 10.855 -6.392 -8.742 1.00 64.19 89 ALA A O 1
ATOM 670 N N . ALA A 1 90 ? 11.133 -4.283 -9.476 1.00 73.69 90 ALA A N 1
ATOM 671 C CA . ALA A 1 90 ? 11.152 -3.677 -8.154 1.00 73.69 90 ALA A CA 1
ATOM 672 C C . ALA A 1 90 ? 9.741 -3.166 -7.859 1.00 73.69 90 ALA A C 1
ATOM 674 O O . ALA A 1 90 ? 9.216 -2.343 -8.614 1.00 73.69 90 ALA A O 1
ATOM 675 N N . LEU A 1 91 ? 9.123 -3.663 -6.792 1.00 79.06 91 LEU A N 1
ATOM 676 C CA . LEU A 1 91 ? 7.779 -3.269 -6.388 1.00 79.06 91 LEU A CA 1
ATOM 677 C C . LEU A 1 91 ? 7.799 -2.614 -5.022 1.00 79.06 91 LEU A C 1
ATOM 679 O O . LEU A 1 91 ? 8.529 -3.029 -4.130 1.00 79.06 91 LEU A O 1
ATOM 683 N N . VAL A 1 92 ? 6.935 -1.626 -4.863 1.00 84.81 92 VAL A N 1
ATOM 684 C CA . VAL A 1 92 ? 6.556 -1.081 -3.569 1.00 84.81 92 VAL A CA 1
ATOM 685 C C . VAL A 1 92 ? 5.171 -1.623 -3.260 1.00 84.81 92 VAL A C 1
ATOM 687 O O . VAL A 1 92 ? 4.219 -1.342 -3.989 1.00 84.81 92 VAL A O 1
ATOM 690 N N . LEU A 1 93 ? 5.063 -2.428 -2.210 1.00 85.25 93 LEU A N 1
ATOM 691 C CA . LEU A 1 93 ? 3.803 -2.919 -1.677 1.00 85.25 93 LEU A CA 1
ATOM 692 C C . LEU A 1 93 ? 3.437 -2.068 -0.467 1.00 85.25 93 LEU A C 1
ATOM 694 O O . LEU A 1 93 ? 4.233 -1.909 0.454 1.00 85.25 93 LEU A O 1
ATOM 698 N N . SER A 1 94 ? 2.226 -1.538 -0.470 1.00 85.62 94 SER A N 1
ATOM 699 C CA . SER A 1 94 ? 1.692 -0.757 0.636 1.00 85.62 94 SER A CA 1
ATOM 700 C C . SER A 1 94 ? 0.371 -1.345 1.082 1.00 85.62 94 SER A C 1
ATOM 702 O O . SER A 1 94 ? -0.465 -1.722 0.257 1.00 85.62 94 SER A O 1
ATOM 704 N N . GLY A 1 95 ? 0.161 -1.392 2.385 1.00 83.31 95 GLY A N 1
ATOM 705 C CA . GLY A 1 95 ? -1.140 -1.713 2.926 1.00 83.31 95 GLY A CA 1
ATOM 706 C C . GLY A 1 95 ? -1.322 -1.153 4.317 1.00 83.31 95 GLY A C 1
ATOM 707 O O . GLY A 1 95 ? -0.373 -0.725 4.956 1.00 83.31 95 GLY A O 1
ATOM 708 N N . VAL A 1 96 ? -2.562 -1.127 4.784 1.00 77.94 96 VAL A N 1
ATOM 709 C CA . VAL A 1 96 ? -2.858 -0.730 6.162 1.00 77.94 96 VAL A CA 1
ATOM 710 C C . VAL A 1 96 ? -3.722 -1.812 6.779 1.00 77.94 96 VAL A C 1
ATOM 712 O O . VAL A 1 96 ? -4.854 -2.026 6.330 1.00 77.94 96 VAL A O 1
ATOM 715 N N . ASP A 1 97 ? -3.230 -2.461 7.825 1.00 74.19 97 ASP A N 1
ATOM 716 C CA . ASP A 1 97 ? -3.964 -3.481 8.573 1.00 74.19 97 ASP A CA 1
ATOM 717 C C . ASP A 1 97 ? -4.341 -2.982 9.983 1.00 74.19 97 ASP A C 1
ATOM 719 O O . ASP A 1 97 ? -4.436 -1.775 10.211 1.00 74.19 97 ASP A O 1
ATOM 723 N N . ILE A 1 98 ? -4.667 -3.897 10.902 1.00 67.00 98 ILE A N 1
ATOM 724 C CA . ILE A 1 98 ? -5.016 -3.562 12.295 1.00 67.00 98 ILE A CA 1
ATOM 725 C C . ILE A 1 98 ? -3.809 -3.157 13.150 1.00 67.00 98 ILE A C 1
ATOM 727 O O . ILE A 1 98 ? -3.989 -2.572 14.213 1.00 67.00 98 ILE A O 1
ATOM 731 N N . THR A 1 99 ? -2.601 -3.513 12.720 1.00 70.25 99 THR A N 1
ATOM 732 C CA . THR A 1 99 ? -1.342 -3.209 13.405 1.00 70.25 99 THR A CA 1
ATOM 733 C C . THR A 1 99 ? -0.742 -1.887 12.931 1.00 70.25 99 THR A C 1
ATOM 735 O O . THR A 1 99 ? 0.024 -1.279 13.674 1.00 70.25 99 THR A O 1
ATOM 738 N N . GLY A 1 100 ? -1.151 -1.399 11.755 1.00 74.25 100 GLY A N 1
ATOM 739 C CA . GLY A 1 100 ? -0.787 -0.080 11.249 1.00 74.25 100 GLY A CA 1
ATOM 740 C C . GLY A 1 100 ? -0.574 -0.055 9.734 1.00 74.25 100 GLY A C 1
ATOM 741 O O . GLY A 1 100 ? -0.980 -0.985 9.028 1.00 74.25 100 GLY A O 1
ATOM 742 N N . PRO A 1 101 ? 0.013 1.033 9.212 1.00 79.56 101 PRO A N 1
ATOM 743 C CA . PRO A 1 101 ? 0.522 1.078 7.849 1.00 79.56 101 PRO A CA 1
ATOM 744 C C . PRO A 1 101 ? 1.770 0.197 7.710 1.00 79.56 101 PRO A C 1
ATOM 746 O O . PRO A 1 101 ? 2.674 0.284 8.530 1.00 79.56 101 PRO A O 1
ATOM 749 N N . HIS A 1 102 ? 1.821 -0.600 6.644 1.00 82.69 102 HIS A N 1
ATOM 750 C CA . HIS A 1 102 ? 2.962 -1.426 6.249 1.00 82.69 102 HIS A CA 1
ATOM 751 C C . HIS A 1 102 ? 3.436 -1.030 4.862 1.00 82.69 102 HIS A C 1
ATOM 753 O O . HIS A 1 102 ? 2.644 -0.996 3.909 1.00 82.69 102 HIS A O 1
ATOM 759 N N . LEU A 1 103 ? 4.731 -0.768 4.733 1.00 84.38 103 LEU A N 1
ATOM 760 C CA . LEU A 1 103 ? 5.357 -0.421 3.466 1.00 84.38 103 LEU A CA 1
ATOM 761 C C . LEU A 1 103 ? 6.566 -1.322 3.215 1.00 84.38 103 LEU A C 1
ATOM 763 O O . LEU A 1 103 ? 7.555 -1.274 3.944 1.00 84.38 103 LEU A O 1
ATOM 767 N N . HIS A 1 104 ? 6.510 -2.103 2.139 1.00 87.38 104 HIS A N 1
ATOM 768 C CA . HIS A 1 104 ? 7.569 -3.035 1.767 1.00 87.38 104 HIS A CA 1
ATOM 769 C C . HIS A 1 104 ? 8.108 -2.756 0.369 1.00 87.38 104 HIS A C 1
ATOM 771 O O . HIS A 1 104 ? 7.353 -2.596 -0.590 1.00 87.38 104 HIS A O 1
ATOM 777 N N . ASN A 1 105 ? 9.429 -2.798 0.239 1.00 85.56 105 ASN A N 1
ATOM 778 C CA . ASN A 1 105 ? 10.113 -2.859 -1.042 1.00 85.56 105 ASN A CA 1
ATOM 779 C C . ASN A 1 105 ? 10.415 -4.315 -1.376 1.00 85.56 105 ASN A C 1
ATOM 781 O O . ASN A 1 105 ? 11.080 -5.005 -0.611 1.00 85.56 105 ASN A O 1
ATOM 785 N N . ILE A 1 106 ? 9.968 -4.770 -2.536 1.00 84.94 106 ILE A N 1
ATOM 786 C CA . ILE A 1 106 ? 10.280 -6.082 -3.092 1.00 84.94 106 ILE A CA 1
ATOM 787 C C . ILE A 1 106 ? 11.272 -5.856 -4.221 1.00 84.94 106 ILE A C 1
ATOM 789 O O . ILE A 1 106 ? 10.960 -5.204 -5.219 1.00 84.94 106 ILE A O 1
ATOM 793 N N . TYR A 1 107 ? 12.480 -6.378 -4.067 1.00 83.44 107 TYR A N 1
ATOM 794 C CA . TYR A 1 107 ? 13.508 -6.246 -5.081 1.00 83.44 107 TYR A CA 1
ATOM 795 C C . TYR A 1 107 ? 13.373 -7.333 -6.153 1.00 83.44 107 TYR A C 1
ATOM 797 O O . TYR A 1 107 ? 12.908 -8.439 -5.871 1.00 83.44 107 TYR A O 1
ATOM 805 N N . PRO A 1 108 ? 13.892 -7.088 -7.368 1.00 76.75 108 PRO A N 1
ATOM 806 C CA . PRO A 1 108 ? 13.772 -8.021 -8.489 1.00 76.75 108 PRO A CA 1
ATOM 807 C C . PRO A 1 108 ? 14.366 -9.420 -8.262 1.00 76.75 108 PRO A C 1
ATOM 809 O O . PRO A 1 108 ? 14.051 -10.357 -8.989 1.00 76.75 108 PRO A O 1
ATOM 812 N N . HIS A 1 109 ? 15.252 -9.555 -7.275 1.00 80.50 109 HIS A N 1
ATOM 813 C CA . HIS A 1 109 ? 15.893 -10.810 -6.883 1.00 80.50 109 HIS A CA 1
ATOM 814 C C . HIS A 1 109 ? 15.150 -11.536 -5.748 1.00 80.50 109 HIS A C 1
ATOM 816 O O . HIS A 1 109 ? 15.660 -12.518 -5.215 1.00 80.50 109 HIS A O 1
ATOM 822 N N . GLY A 1 110 ? 13.964 -11.051 -5.367 1.00 75.38 110 GLY A N 1
ATOM 823 C CA . GLY A 1 110 ? 13.100 -11.660 -4.359 1.00 75.38 110 GLY A CA 1
ATOM 824 C C . GLY A 1 110 ? 13.419 -11.284 -2.913 1.00 75.38 110 GLY A C 1
ATOM 825 O O . GLY A 1 110 ? 12.747 -11.779 -2.014 1.00 75.38 110 GLY A O 1
ATOM 826 N N . SER A 1 111 ? 14.409 -10.421 -2.658 1.00 83.56 111 SER A N 1
ATOM 827 C CA . SER A 1 111 ? 14.585 -9.866 -1.313 1.00 83.56 111 SER A CA 1
ATOM 828 C C . SER A 1 111 ? 13.515 -8.819 -1.020 1.00 83.56 111 SER A C 1
ATOM 830 O O . SER A 1 111 ? 12.993 -8.164 -1.927 1.00 83.56 111 SER A O 1
ATOM 832 N N . THR A 1 112 ? 13.198 -8.664 0.259 1.00 85.94 112 THR A N 1
ATOM 833 C CA . THR A 1 112 ? 12.200 -7.713 0.737 1.00 85.94 112 THR A CA 1
ATOM 834 C C . THR A 1 112 ? 12.782 -6.860 1.847 1.00 85.94 112 THR A C 1
ATOM 836 O O . THR A 1 112 ? 13.473 -7.381 2.721 1.00 85.94 112 THR A O 1
ATOM 839 N N . ASP A 1 113 ? 12.469 -5.573 1.828 1.00 87.69 113 ASP A N 1
ATOM 840 C CA . ASP A 1 113 ? 12.842 -4.612 2.861 1.00 87.69 113 ASP A CA 1
ATOM 841 C C . ASP A 1 113 ? 11.580 -3.937 3.405 1.00 87.69 113 ASP A C 1
ATOM 843 O O . ASP A 1 113 ? 10.701 -3.555 2.631 1.00 87.69 113 ASP A O 1
ATOM 847 N N . THR A 1 114 ? 11.468 -3.837 4.728 1.00 85.56 114 THR A N 1
ATOM 848 C CA . THR A 1 114 ? 10.328 -3.204 5.402 1.00 85.56 114 THR A CA 1
ATOM 849 C C . THR A 1 114 ? 10.724 -1.791 5.782 1.00 85.56 114 THR A C 1
ATOM 851 O O . THR A 1 114 ? 11.606 -1.592 6.613 1.00 85.56 114 THR A O 1
ATOM 854 N N . LEU A 1 115 ? 10.070 -0.818 5.157 1.00 76.44 115 LEU A N 1
ATOM 855 C CA . LEU A 1 115 ? 10.326 0.597 5.387 1.00 76.44 115 LEU A CA 1
ATOM 856 C C . LEU A 1 115 ? 9.562 1.121 6.605 1.00 76.44 115 LEU A C 1
ATOM 858 O O . LEU A 1 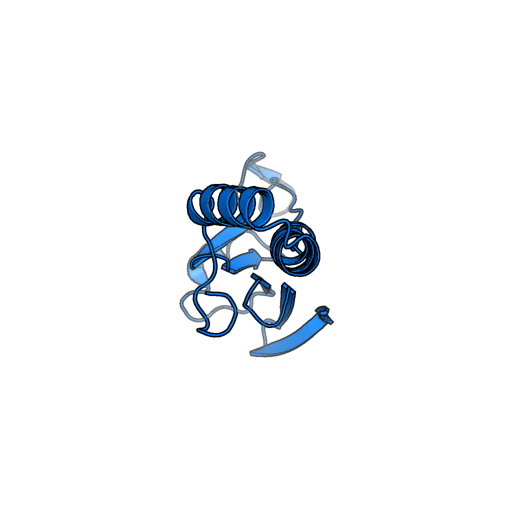115 ? 10.081 1.982 7.316 1.00 76.44 115 LEU A O 1
ATOM 862 N N . MET A 1 116 ? 8.330 0.639 6.803 1.00 63.72 116 MET A N 1
ATOM 863 C CA . MET A 1 116 ? 7.411 1.011 7.885 1.00 63.72 116 MET A CA 1
ATOM 864 C C . MET A 1 116 ? 6.523 -0.175 8.224 1.00 63.72 116 MET A C 1
ATOM 866 O O . MET A 1 116 ? 6.116 -0.862 7.255 1.00 63.72 116 MET A O 1
#

Sequence (116 aa):
MVGLGVKPDKFTYPSVFKACGYELDLSFGKEVHKCIEDGIILGVDTRAIEGPIVVDKNCEKIHYMAPNIYCCGARIAANTEAVTGHVSAALVLSGVDITGPHLHNIYPHGSTDTLM

Secondary structure (DSSP, 8-state):
-GGGT----TTHHHHHHHHHHHHT-HHHHHHHHHHHHS---------EEETTEEEESS---EEEEETTEEEEEES-TTSGGGTTSS---EEEEEEE-SS-EEEEEE-TTS-EEE--